Protein AF-H0HNL4-F1 (afdb_monomer)

Solvent-accessible surface area (backbone atoms only — not comparable to full-atom values): 6487 Å² total; per-residue (Å²): 135,53,72,66,58,50,54,49,40,54,55,43,58,73,68,63,52,72,65,60,35,32,75,53,60,57,38,61,88,87,48,58,67,62,49,52,48,33,75,75,38,48,66,61,41,58,73,68,49,56,71,70,37,37,50,35,49,47,50,57,34,57,75,70,49,78,79,78,67,70,60,62,65,30,52,50,39,44,52,52,44,54,52,35,43,76,74,69,49,77,51,65,67,54,50,50,57,27,50,52,41,42,51,53,45,32,51,69,63,71,42,83,132

Radius of gyration: 22.01 Å; Cα contacts (8 Å, |Δi|>4): 73; chains: 1; bounding box: 51×22×53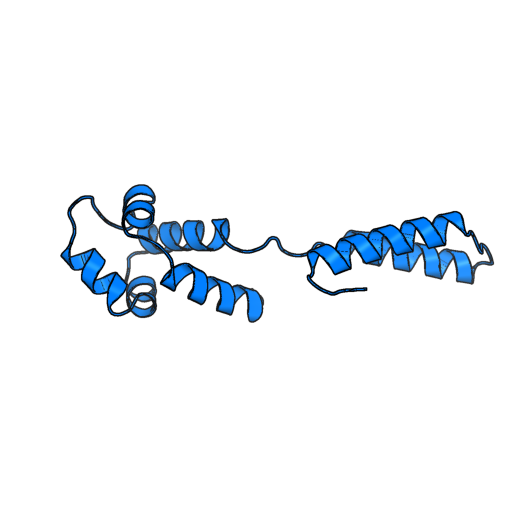 Å

Mean predicted aligned error: 7.59 Å

Organism: NCBI:txid1107882

Foldseek 3Di:
DDPVLVVLLVVLLQVDDPVLLCVLVLDPVP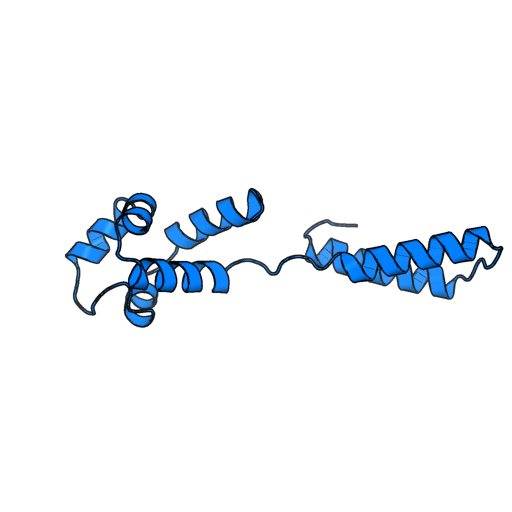CVVLVVVCNVPVPVSLVPDDPSSVVSSVVSSVVPGQDDQDCPVLVVLVVVQVVCVVVVNPDPVSVVVSVVSVCVSCVSVVHHD

Structure (mmCIF, N/CA/C/O backbone):
data_AF-H0HNL4-F1
#
_entry.id   AF-H0HNL4-F1
#
loop_
_atom_site.group_PDB
_atom_site.id
_atom_site.type_symbol
_atom_site.label_atom_id
_atom_site.label_alt_id
_atom_site.label_comp_id
_atom_site.label_asym_id
_atom_site.label_entity_id
_atom_site.label_seq_id
_atom_site.pdbx_PDB_ins_code
_atom_site.Cartn_x
_atom_site.Cartn_y
_atom_site.Cartn_z
_atom_site.occupancy
_atom_site.B_iso_or_equiv
_atom_site.auth_seq_id
_atom_site.auth_comp_id
_atom_site.auth_asym_id
_atom_site.auth_atom_id
_atom_site.pdbx_PDB_model_num
ATOM 1 N N . MET A 1 1 ? 4.367 11.657 -1.285 1.00 76.12 1 MET A N 1
ATOM 2 C CA . MET A 1 1 ? 3.585 10.440 -1.608 1.00 76.12 1 MET A CA 1
ATOM 3 C C . MET A 1 1 ? 2.947 10.620 -2.980 1.00 76.12 1 MET A C 1
ATOM 5 O O . MET A 1 1 ? 2.437 11.702 -3.234 1.00 76.12 1 MET A O 1
ATOM 9 N N . THR A 1 2 ? 3.013 9.627 -3.872 1.00 87.00 2 THR A N 1
ATOM 10 C CA . THR A 1 2 ? 2.377 9.703 -5.204 1.00 87.00 2 THR A CA 1
ATOM 11 C C . THR A 1 2 ? 0.887 9.329 -5.127 1.00 87.00 2 THR A C 1
ATOM 13 O O . THR A 1 2 ? 0.511 8.593 -4.208 1.00 87.00 2 THR A O 1
ATOM 16 N N . PRO A 1 3 ? 0.031 9.760 -6.079 1.00 89.25 3 PRO A N 1
ATOM 17 C CA . PRO A 1 3 ? -1.386 9.378 -6.104 1.00 89.25 3 PRO A CA 1
ATOM 18 C C . PRO A 1 3 ? -1.601 7.861 -6.128 1.00 89.25 3 PRO A C 1
ATOM 20 O O . PRO A 1 3 ? -2.448 7.342 -5.408 1.00 89.25 3 PRO A O 1
ATOM 23 N N . HIS A 1 4 ? -0.776 7.136 -6.889 1.00 87.06 4 HIS A N 1
ATOM 24 C CA . HIS A 1 4 ? -0.810 5.675 -6.943 1.00 87.06 4 HIS A CA 1
ATOM 25 C C . HIS A 1 4 ? -0.504 5.041 -5.580 1.00 87.06 4 HIS A C 1
ATOM 27 O O . HIS A 1 4 ? -1.216 4.146 -5.132 1.00 87.06 4 HIS A O 1
ATOM 33 N N . ARG A 1 5 ? 0.539 5.518 -4.887 1.00 89.31 5 ARG A N 1
ATOM 34 C CA . ARG A 1 5 ? 0.914 5.005 -3.560 1.00 89.31 5 ARG A CA 1
ATOM 35 C C . ARG A 1 5 ? -0.170 5.295 -2.520 1.00 89.31 5 ARG A C 1
ATOM 37 O O . ARG A 1 5 ? -0.470 4.438 -1.694 1.00 89.31 5 ARG A O 1
ATOM 44 N N . PHE A 1 6 ? -0.796 6.470 -2.599 1.00 92.19 6 PHE A N 1
ATOM 45 C CA . PHE A 1 6 ? -1.939 6.815 -1.757 1.00 92.19 6 PHE A CA 1
ATOM 46 C C . PHE A 1 6 ? -3.135 5.889 -2.012 1.00 92.19 6 PHE A C 1
ATOM 48 O O . PHE A 1 6 ? -3.647 5.283 -1.076 1.00 92.19 6 PHE A O 1
ATOM 55 N N . HIS A 1 7 ? -3.528 5.713 -3.276 1.00 93.06 7 HIS A N 1
ATOM 56 C CA . HIS A 1 7 ? -4.618 4.816 -3.660 1.00 93.06 7 HIS A CA 1
ATOM 57 C C . HIS A 1 7 ? -4.356 3.366 -3.221 1.00 93.06 7 HIS A C 1
ATOM 59 O O . HIS A 1 7 ? -5.240 2.729 -2.649 1.00 93.06 7 HIS A O 1
ATOM 65 N N . ASN A 1 8 ? -3.129 2.866 -3.393 1.00 94.44 8 ASN A N 1
ATOM 66 C CA . ASN A 1 8 ? -2.730 1.562 -2.864 1.00 94.44 8 ASN A CA 1
ATOM 67 C C . ASN A 1 8 ? -2.833 1.502 -1.341 1.00 94.44 8 ASN A C 1
ATOM 69 O O . ASN A 1 8 ? -3.297 0.499 -0.814 1.00 94.44 8 ASN A O 1
ATOM 73 N N . GLY A 1 9 ? -2.467 2.575 -0.639 1.00 95.12 9 GLY A N 1
ATOM 74 C CA . GLY A 1 9 ? -2.603 2.650 0.814 1.00 95.12 9 GLY A CA 1
ATOM 75 C C . GLY A 1 9 ? -4.049 2.487 1.274 1.00 95.12 9 GLY A C 1
ATOM 76 O O . GLY A 1 9 ? -4.316 1.710 2.186 1.00 95.12 9 GLY A O 1
ATOM 77 N N . LEU A 1 10 ? -4.992 3.138 0.585 1.00 95.00 10 LEU A N 1
ATOM 78 C CA . LEU A 1 10 ? -6.425 2.978 0.850 1.00 95.00 10 LEU A CA 1
ATOM 79 C C . LEU A 1 10 ? -6.894 1.540 0.596 1.00 95.00 10 LEU A C 1
ATOM 81 O O . LEU A 1 10 ? -7.601 0.967 1.421 1.00 95.00 10 LEU A O 1
ATOM 85 N N . ARG A 1 11 ? -6.457 0.923 -0.509 1.00 96.25 11 ARG A N 1
ATOM 86 C CA . ARG A 1 11 ? -6.779 -0.481 -0.813 1.00 96.25 11 ARG A CA 1
ATOM 87 C C . ARG A 1 11 ? -6.202 -1.444 0.219 1.00 96.25 11 ARG A C 1
ATOM 89 O O . ARG A 1 11 ? -6.869 -2.409 0.573 1.00 96.25 11 ARG A O 1
ATOM 96 N N . ILE A 1 12 ? -4.983 -1.199 0.692 1.00 96.75 12 ILE A N 1
ATOM 97 C CA . ILE A 1 12 ? -4.352 -2.003 1.740 1.00 96.75 12 ILE A CA 1
ATOM 98 C C . ILE A 1 12 ? -5.162 -1.896 3.029 1.00 96.75 12 ILE A C 1
ATOM 100 O O . ILE A 1 12 ? -5.487 -2.928 3.604 1.00 96.75 12 ILE A O 1
ATOM 104 N N . LEU A 1 13 ? -5.542 -0.679 3.432 1.00 96.19 13 LEU A N 1
ATOM 105 C CA . LEU A 1 13 ? -6.350 -0.431 4.626 1.00 96.19 13 LEU A CA 1
ATOM 106 C C . LEU A 1 13 ? -7.681 -1.200 4.596 1.00 96.19 13 LEU A C 1
ATOM 108 O O . LEU A 1 13 ? -8.054 -1.791 5.602 1.00 96.19 13 LEU A O 1
ATOM 112 N N . LEU A 1 14 ? -8.359 -1.258 3.443 1.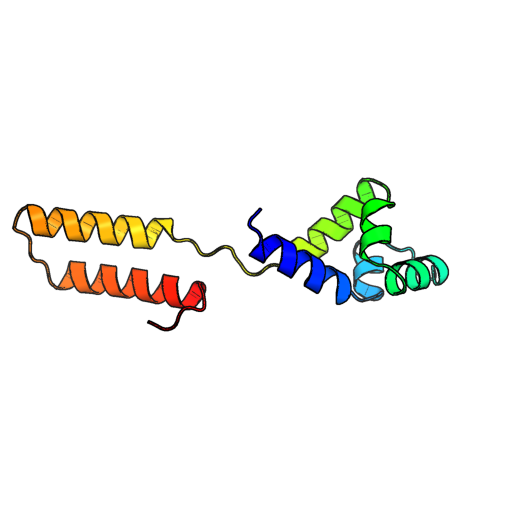00 95.94 14 LEU A N 1
ATOM 113 C CA . LEU A 1 14 ? -9.582 -2.057 3.267 1.00 95.94 14 LEU A CA 1
ATOM 114 C C . LEU A 1 14 ? -9.370 -3.575 3.429 1.00 95.94 14 LEU A C 1
ATOM 116 O O . LEU A 1 14 ? -10.333 -4.292 3.679 1.00 95.94 14 LEU A O 1
ATOM 120 N N . ASN A 1 15 ? -8.143 -4.065 3.241 1.00 96.44 15 ASN A N 1
ATOM 121 C CA . ASN A 1 15 ? -7.792 -5.488 3.268 1.00 96.44 15 ASN A CA 1
ATOM 122 C C . ASN A 1 15 ? -6.954 -5.877 4.501 1.00 96.44 15 ASN A C 1
ATOM 124 O O . ASN A 1 15 ? -6.325 -6.938 4.499 1.00 96.44 15 ASN A O 1
ATOM 128 N N . LEU A 1 16 ? -6.886 -5.023 5.527 1.00 96.62 16 LEU A N 1
ATOM 129 C CA . LEU A 1 16 ? -6.293 -5.399 6.811 1.00 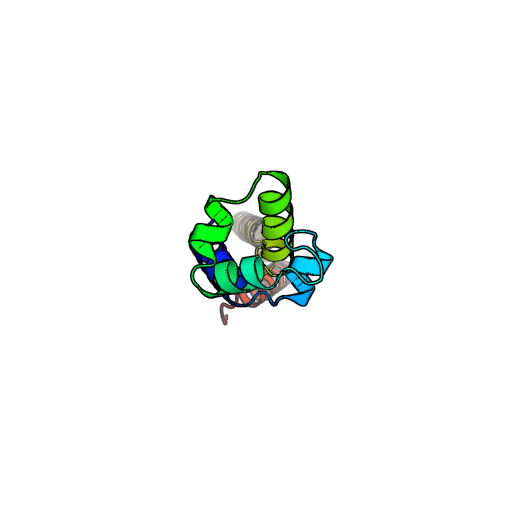96.62 16 LEU A CA 1
ATOM 130 C C . LEU A 1 16 ? -7.275 -6.268 7.592 1.00 96.62 16 LEU A C 1
ATOM 132 O O . LEU A 1 16 ? -8.462 -5.942 7.695 1.00 96.62 16 LEU A O 1
ATOM 136 N N . ASP A 1 17 ? -6.776 -7.358 8.164 1.00 95.69 17 ASP A N 1
ATOM 137 C CA . ASP A 1 17 ? -7.587 -8.230 9.004 1.00 95.69 17 ASP A CA 1
ATOM 138 C C . ASP A 1 17 ? -7.481 -7.878 10.498 1.00 95.69 17 ASP A C 1
ATOM 140 O O . ASP A 1 17 ? -6.633 -7.105 10.950 1.00 95.69 17 ASP A O 1
ATOM 144 N N . ARG A 1 18 ? -8.386 -8.448 11.298 1.00 96.12 18 ARG A N 1
ATOM 145 C CA . ARG A 1 18 ? -8.449 -8.187 12.740 1.00 96.12 18 ARG A CA 1
ATOM 146 C C . ARG A 1 18 ? -7.180 -8.616 13.477 1.00 96.12 18 ARG A C 1
ATOM 148 O O . ARG A 1 18 ? -6.823 -7.971 14.460 1.00 96.12 18 ARG A O 1
ATOM 155 N N . ILE A 1 19 ? -6.561 -9.723 13.072 1.00 96.06 19 ILE A N 1
ATOM 156 C CA . ILE A 1 19 ? -5.375 -10.268 13.739 1.00 96.06 19 ILE A CA 1
ATOM 157 C C . ILE A 1 19 ? -4.219 -9.295 13.543 1.00 96.06 19 ILE A C 1
ATOM 159 O O . ILE A 1 19 ? -3.608 -8.897 14.528 1.00 96.06 19 ILE A O 1
ATOM 163 N N . GLU A 1 20 ? -4.016 -8.799 12.323 1.00 96.38 20 GLU A N 1
ATOM 164 C CA . GLU A 1 20 ? -2.987 -7.797 12.027 1.00 96.38 20 GLU A CA 1
ATOM 165 C C . GLU A 1 20 ? -3.153 -6.521 12.850 1.00 96.38 20 GLU A C 1
ATOM 167 O O . GLU A 1 20 ? -2.187 -5.991 13.398 1.00 96.38 20 GLU A O 1
ATOM 172 N N . LEU A 1 21 ? -4.389 -6.035 12.980 1.00 96.44 21 LEU A N 1
ATOM 173 C CA . LEU A 1 21 ? -4.676 -4.851 13.785 1.00 96.44 21 LEU A CA 1
ATOM 174 C C . LEU A 1 21 ? -4.431 -5.084 15.282 1.00 96.44 21 LEU A C 1
ATOM 176 O O . LEU A 1 21 ? -4.029 -4.159 15.988 1.00 96.44 21 LEU A O 1
ATOM 180 N N . VAL A 1 22 ? -4.686 -6.294 15.782 1.00 97.19 22 VAL A N 1
ATOM 181 C CA . VAL A 1 22 ? -4.409 -6.657 17.179 1.00 97.19 22 VAL A CA 1
ATOM 182 C C . VAL A 1 22 ? -2.908 -6.801 17.415 1.00 97.19 22 VAL A C 1
ATOM 184 O O . VAL A 1 22 ? -2.398 -6.260 18.395 1.00 97.19 22 VAL A O 1
ATOM 187 N N . ASP A 1 23 ? -2.199 -7.470 16.511 1.00 96.75 23 ASP A N 1
ATOM 188 C CA . ASP A 1 23 ? -0.757 -7.703 16.614 1.00 96.75 23 ASP A CA 1
ATOM 189 C C . ASP A 1 23 ? 0.035 -6.392 16.491 1.00 96.75 23 ASP A C 1
ATOM 191 O O . ASP A 1 23 ? 1.018 -6.190 17.202 1.00 96.75 23 ASP A O 1
ATOM 195 N N . ALA A 1 24 ? -0.442 -5.446 15.676 1.00 95.75 24 ALA A N 1
ATOM 196 C CA . ALA A 1 24 ? 0.106 -4.092 15.596 1.00 95.75 24 ALA A CA 1
ATOM 197 C C . ALA A 1 24 ? -0.293 -3.185 16.779 1.00 95.75 24 ALA A C 1
ATOM 199 O O . ALA A 1 24 ? 0.140 -2.034 16.844 1.00 95.75 24 ALA A O 1
ATOM 200 N N . GLY A 1 25 ? -1.134 -3.657 17.706 1.00 95.50 25 GLY A N 1
ATOM 201 C CA . GLY A 1 25 ? -1.601 -2.882 18.860 1.00 95.50 25 GLY A CA 1
ATOM 202 C C . GLY A 1 25 ? -2.613 -1.778 18.528 1.00 95.50 25 GLY A C 1
ATOM 203 O O . GLY A 1 25 ? -2.919 -0.946 19.384 1.00 95.50 25 GLY A O 1
ATOM 204 N N . VAL A 1 26 ? -3.162 -1.764 17.309 1.00 96.12 26 VAL A N 1
ATOM 205 C CA . VAL A 1 26 ? -4.226 -0.835 16.889 1.00 96.12 26 VAL A CA 1
ATOM 206 C C . VAL A 1 26 ? -5.533 -1.176 17.609 1.00 96.12 26 VAL A C 1
ATOM 208 O O . VAL A 1 26 ? -6.242 -0.289 18.099 1.00 96.12 26 VAL A O 1
ATOM 211 N N . LEU A 1 27 ? -5.833 -2.473 17.704 1.00 96.62 27 LEU A N 1
ATOM 212 C CA . LEU A 1 27 ? -6.986 -3.023 18.409 1.00 96.62 27 LEU A CA 1
ATOM 213 C C . LEU A 1 27 ? -6.543 -3.835 19.627 1.00 96.62 27 LEU A C 1
ATOM 215 O O . LEU A 1 27 ? -5.494 -4.472 19.633 1.00 96.62 27 LEU A O 1
ATOM 219 N N . ARG A 1 28 ? -7.374 -3.860 20.672 1.00 94.94 28 ARG A N 1
ATOM 220 C CA . ARG A 1 28 ? -7.167 -4.781 21.797 1.00 94.94 28 ARG A CA 1
ATOM 221 C C . ARG A 1 28 ? -7.732 -6.155 21.450 1.00 94.94 28 ARG A C 1
ATOM 223 O O . ARG A 1 28 ? -8.767 -6.275 20.790 1.00 94.94 28 ARG A O 1
ATOM 230 N N . ARG A 1 29 ? -7.094 -7.215 21.952 1.00 94.56 29 ARG A N 1
ATOM 231 C CA . ARG A 1 29 ? -7.623 -8.578 21.823 1.00 94.56 29 ARG A CA 1
ATOM 232 C C . ARG A 1 29 ? -8.999 -8.654 22.503 1.00 94.56 29 ARG A C 1
ATOM 234 O O . ARG A 1 29 ? -9.130 -8.288 23.665 1.00 94.56 29 ARG A O 1
ATOM 241 N N . GLY A 1 30 ? -10.015 -9.108 21.768 1.00 92.00 30 GLY A N 1
ATOM 242 C CA . GLY A 1 30 ? -11.403 -9.169 22.253 1.00 92.00 30 GLY A CA 1
ATOM 243 C C . GLY A 1 30 ? -12.230 -7.891 22.055 1.00 92.00 30 GLY A C 1
ATOM 244 O O . GLY A 1 30 ? -13.415 -7.899 22.365 1.00 92.00 30 GLY A O 1
ATOM 245 N N . ASP A 1 31 ? -11.665 -6.817 21.494 1.00 93.31 31 ASP A N 1
ATOM 246 C CA . ASP 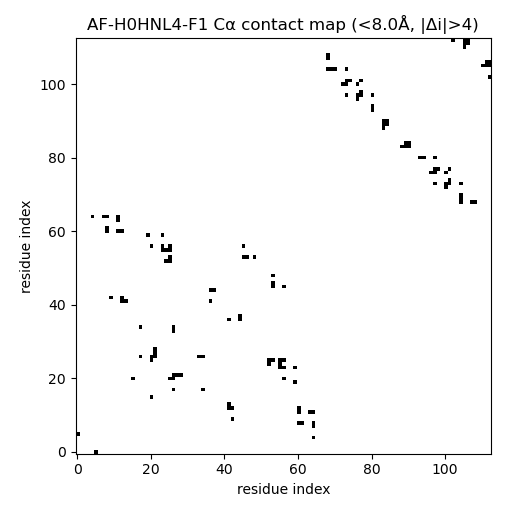A 1 31 ? -12.416 -5.585 21.214 1.00 93.31 31 ASP A CA 1
ATOM 247 C C . ASP A 1 31 ? -13.219 -5.711 19.908 1.00 93.31 31 ASP A C 1
ATOM 249 O O . ASP A 1 31 ? -12.773 -5.343 18.819 1.00 93.31 31 ASP A O 1
ATOM 253 N N . HIS A 1 32 ? -14.392 -6.335 20.012 1.00 93.62 32 HIS A N 1
ATOM 254 C CA . HIS A 1 32 ? -15.281 -6.574 18.875 1.00 93.62 32 HIS A CA 1
ATOM 255 C C . HIS A 1 32 ? -15.945 -5.288 18.367 1.00 93.62 32 HIS A C 1
ATOM 257 O O . 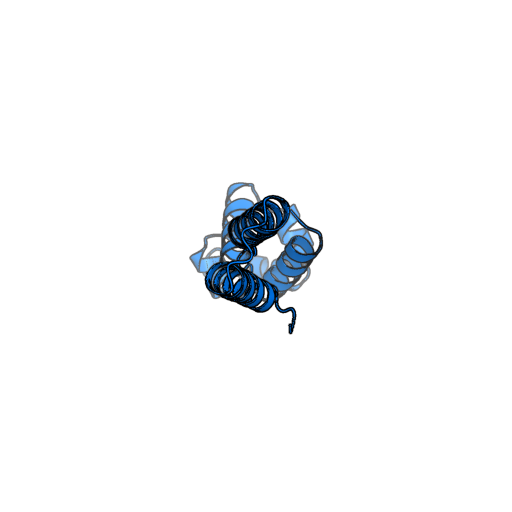HIS A 1 32 ? -16.122 -5.142 17.162 1.00 93.62 32 HIS A O 1
ATOM 263 N N . ALA A 1 33 ? -16.235 -4.329 19.252 1.00 94.44 33 ALA A N 1
ATOM 264 C CA . ALA A 1 33 ? -16.864 -3.063 18.878 1.00 94.44 33 ALA A CA 1
ATOM 265 C C . ALA A 1 33 ? -15.929 -2.188 18.028 1.00 94.44 33 ALA A C 1
ATOM 267 O O . ALA A 1 33 ? -16.346 -1.598 17.027 1.00 94.44 33 ALA A O 1
ATOM 268 N N . ALA A 1 34 ? -14.643 -2.124 18.389 1.00 93.31 34 ALA A N 1
ATOM 269 C CA . ALA A 1 34 ? -13.661 -1.412 17.581 1.00 93.31 34 ALA A CA 1
ATOM 270 C C . ALA A 1 34 ? -13.415 -2.102 16.228 1.00 93.31 34 ALA A C 1
ATOM 272 O O . ALA A 1 34 ? -13.233 -1.411 15.227 1.00 93.31 34 ALA A O 1
ATOM 273 N N . TRP A 1 35 ? -13.478 -3.439 16.177 1.00 96.19 35 TRP A N 1
ATOM 274 C CA . TRP A 1 35 ? -13.429 -4.187 14.917 1.00 96.19 35 TRP A CA 1
ATOM 275 C C . TRP A 1 35 ? -14.634 -3.888 14.014 1.00 96.19 35 TRP A C 1
ATOM 277 O O . TRP A 1 35 ? -14.444 -3.570 12.846 1.00 96.19 35 TRP A O 1
ATOM 287 N N . GLU A 1 36 ? -15.858 -3.900 14.545 1.00 96.25 36 GLU A N 1
ATOM 288 C CA . GLU A 1 36 ? -17.055 -3.530 13.774 1.00 96.25 36 GLU A CA 1
ATOM 289 C C . GLU A 1 36 ? -16.984 -2.088 13.261 1.00 96.25 36 GLU A C 1
ATOM 291 O O . GLU A 1 36 ? -17.311 -1.822 12.104 1.00 96.25 36 GLU A O 1
ATOM 296 N N . THR A 1 37 ? -16.492 -1.161 14.090 1.00 95.94 37 THR A N 1
ATOM 297 C CA . THR A 1 37 ? -16.285 0.238 13.687 1.00 95.94 37 THR A CA 1
ATOM 298 C C . THR A 1 37 ? -15.283 0.341 12.538 1.00 95.94 37 THR A C 1
ATOM 300 O O . THR A 1 37 ? -15.513 1.094 11.592 1.00 95.94 37 THR A O 1
ATOM 303 N N . PHE A 1 38 ? -14.185 -0.419 12.606 1.00 96.50 38 PHE A N 1
ATOM 304 C CA . PHE A 1 38 ? -13.204 -0.485 11.530 1.00 96.50 38 PHE A CA 1
ATOM 305 C C . PHE A 1 38 ? -13.829 -1.042 10.250 1.00 96.50 38 PHE A C 1
ATOM 307 O O . PHE A 1 38 ? -13.729 -0.395 9.219 1.00 96.50 38 PHE A O 1
ATOM 314 N N . CYS A 1 39 ? -14.529 -2.179 10.305 1.00 96.50 39 CYS A N 1
ATOM 315 C CA . CYS A 1 39 ? -15.172 -2.774 9.130 1.00 96.50 39 CYS A CA 1
ATOM 316 C C . CYS A 1 39 ? -16.229 -1.869 8.486 1.00 96.50 39 CYS A C 1
ATOM 318 O O . CYS A 1 39 ? -16.395 -1.909 7.269 1.00 96.50 39 CYS A O 1
ATOM 320 N N . GLY A 1 40 ? -16.949 -1.077 9.286 1.00 96.31 40 GLY A N 1
ATOM 321 C CA . GLY A 1 40 ? -17.976 -0.166 8.787 1.00 96.31 40 GLY A CA 1
ATOM 322 C C . GLY A 1 40 ? -17.406 1.015 7.999 1.00 96.31 40 GLY A C 1
ATOM 323 O O . GLY A 1 40 ? -17.953 1.376 6.960 1.00 96.31 40 GLY A O 1
ATOM 324 N N . ASP A 1 41 ? -16.314 1.614 8.482 1.00 96.38 41 ASP A N 1
ATOM 325 C CA . ASP A 1 41 ? -15.638 2.727 7.804 1.00 96.38 41 ASP A CA 1
ATOM 326 C C . ASP A 1 41 ? -14.143 2.793 8.191 1.00 96.38 41 ASP A C 1
ATOM 328 O O . ASP A 1 41 ? -13.756 3.534 9.108 1.00 96.38 41 ASP A O 1
ATOM 332 N N . PRO A 1 42 ? -13.272 2.042 7.484 1.00 95.94 42 PRO A N 1
ATOM 333 C CA . PRO A 1 42 ? -11.841 1.982 7.789 1.00 95.94 42 PRO A CA 1
ATOM 334 C C . PRO A 1 42 ? -11.143 3.342 7.670 1.00 95.94 42 PRO A C 1
ATOM 336 O O . PRO A 1 42 ? -10.208 3.645 8.415 1.00 95.94 42 PRO A O 1
ATOM 339 N N . TYR A 1 43 ? -11.606 4.195 6.751 1.00 95.31 43 TYR A N 1
ATOM 340 C CA . TYR A 1 43 ? -11.012 5.507 6.502 1.00 95.31 43 TYR A CA 1
ATOM 341 C C . TYR A 1 43 ? -11.305 6.467 7.645 1.00 95.31 43 TYR A C 1
ATOM 343 O O . TYR A 1 43 ? -10.402 7.124 8.170 1.00 95.31 43 TYR A O 1
ATOM 351 N N . ARG A 1 44 ? -12.568 6.525 8.075 1.00 96.00 44 ARG A N 1
ATOM 352 C CA . ARG A 1 44 ? -12.954 7.339 9.224 1.00 96.00 44 ARG A CA 1
ATOM 353 C C . ARG A 1 44 ? -12.341 6.809 10.510 1.00 96.00 44 ARG A C 1
ATOM 355 O O . ARG A 1 44 ? -11.982 7.619 11.363 1.00 96.00 44 ARG A O 1
ATOM 362 N N . PHE A 1 45 ? -12.183 5.492 10.646 1.00 96.50 45 PHE A N 1
ATOM 363 C CA . PHE A 1 45 ? -11.432 4.905 11.751 1.00 96.50 45 PHE A CA 1
ATOM 364 C C . PHE A 1 45 ? -9.998 5.450 11.783 1.00 96.50 45 PHE A C 1
ATOM 366 O O . PHE A 1 45 ? -9.601 6.033 12.789 1.00 96.50 45 PHE A O 1
ATOM 373 N N . PHE A 1 46 ? -9.263 5.369 10.668 1.00 95.69 46 PHE A N 1
ATOM 374 C CA . PHE A 1 46 ? -7.888 5.873 10.563 1.00 95.69 46 PHE A CA 1
ATOM 375 C C . PHE A 1 46 ? -7.758 7.366 10.916 1.00 95.69 46 PHE A C 1
ATOM 377 O O . PHE A 1 46 ? -6.800 7.764 11.572 1.00 95.69 46 PHE A O 1
ATOM 384 N N . ILE A 1 47 ? -8.732 8.195 10.528 1.00 95.56 47 ILE A N 1
ATOM 385 C CA . ILE A 1 47 ? -8.730 9.639 10.828 1.00 95.56 47 ILE A CA 1
ATOM 386 C C . ILE A 1 47 ? -8.991 9.924 12.318 1.00 95.56 47 ILE A C 1
ATOM 388 O O . ILE A 1 47 ? -8.517 10.932 12.839 1.00 95.56 47 ILE A O 1
ATOM 392 N N . ARG A 1 48 ? -9.774 9.079 13.002 1.00 96.12 48 ARG A N 1
ATOM 393 C CA . ARG A 1 48 ? -10.254 9.336 14.373 1.00 96.12 48 ARG A CA 1
ATOM 394 C C . ARG A 1 48 ? -9.406 8.720 15.478 1.00 96.12 48 ARG A C 1
ATOM 396 O O . ARG A 1 48 ? -9.579 9.117 16.630 1.00 96.12 48 ARG A O 1
ATOM 403 N N . VAL A 1 49 ? -8.588 7.719 15.172 1.00 95.38 49 VAL A N 1
ATOM 404 C CA . VAL A 1 49 ? -7.724 7.090 16.176 1.00 95.38 49 VAL A CA 1
ATOM 405 C C . VAL A 1 49 ? -6.658 8.059 16.688 1.00 95.38 49 VAL A C 1
ATOM 407 O O . VAL A 1 49 ? -6.312 9.038 16.029 1.00 95.38 49 VAL A O 1
ATOM 410 N N . ASP A 1 50 ? -6.136 7.774 17.879 1.00 96.62 50 ASP A N 1
ATOM 411 C CA . ASP A 1 50 ? -4.999 8.499 18.434 1.00 96.62 50 ASP A CA 1
ATOM 412 C C . ASP A 1 50 ? -3.719 8.299 17.602 1.00 96.62 50 ASP A C 1
ATOM 414 O O . ASP A 1 50 ? -3.601 7.373 16.794 1.00 96.62 50 ASP A O 1
ATOM 418 N N . ASP A 1 51 ? -2.741 9.173 17.830 1.00 95.94 51 ASP A N 1
ATOM 419 C CA . ASP A 1 51 ? -1.488 9.216 17.079 1.00 95.94 51 ASP A CA 1
ATOM 420 C C . ASP A 1 51 ? -0.704 7.898 17.114 1.00 95.94 51 ASP A C 1
ATOM 422 O O . ASP A 1 51 ? -0.132 7.507 16.096 1.00 95.94 51 ASP A O 1
ATOM 426 N N . ALA A 1 52 ? -0.704 7.185 18.247 1.00 95.94 52 ALA A N 1
ATOM 427 C CA . ALA A 1 52 ? 0.031 5.930 18.380 1.00 95.94 52 ALA A CA 1
ATOM 428 C C . ALA A 1 52 ? -0.599 4.827 17.519 1.00 95.94 52 ALA A C 1
ATOM 430 O O . ALA A 1 52 ? 0.102 4.116 16.795 1.00 95.94 52 ALA A O 1
ATOM 431 N N . LYS A 1 53 ? -1.932 4.719 17.536 1.00 96.19 53 LYS A N 1
ATOM 432 C CA . LYS A 1 53 ? -2.665 3.781 16.675 1.00 96.19 53 LYS A CA 1
ATOM 433 C C . LYS A 1 53 ? -2.585 4.150 15.201 1.00 96.19 53 LYS A C 1
ATOM 435 O O . LYS A 1 53 ? -2.468 3.258 14.364 1.00 96.19 53 LYS A O 1
ATOM 440 N N . ARG A 1 54 ? -2.636 5.445 14.875 1.00 96.94 54 ARG A N 1
ATOM 441 C CA . ARG A 1 54 ? -2.461 5.934 13.502 1.00 96.94 54 ARG A CA 1
ATOM 442 C C . ARG A 1 54 ? -1.100 5.522 12.950 1.00 96.94 54 ARG A C 1
ATOM 444 O O . ARG A 1 54 ? -1.033 5.015 11.837 1.00 96.94 54 ARG A O 1
ATOM 451 N N . GLU A 1 55 ? -0.041 5.702 13.733 1.00 97.06 55 GLU A N 1
ATOM 452 C CA . GLU A 1 55 ? 1.318 5.308 13.355 1.00 97.06 55 GLU A CA 1
ATOM 453 C C . GLU A 1 55 ? 1.440 3.788 13.170 1.00 97.06 55 GLU A C 1
ATOM 455 O O . GLU A 1 55 ? 2.020 3.322 12.192 1.00 97.06 55 GLU A O 1
ATOM 460 N N . ALA A 1 56 ? 0.839 2.995 14.062 1.00 96.94 56 ALA A N 1
ATOM 461 C CA . ALA A 1 56 ? 0.808 1.539 13.927 1.00 96.94 56 ALA A CA 1
ATOM 462 C C . ALA A 1 56 ? 0.061 1.077 12.659 1.00 96.94 56 ALA A C 1
ATOM 464 O O . ALA A 1 56 ? 0.565 0.231 11.920 1.00 96.94 56 ALA A O 1
ATOM 465 N N . LEU A 1 57 ? -1.097 1.678 12.355 1.00 96.25 57 LEU A N 1
ATOM 466 C CA . LEU A 1 57 ? -1.817 1.454 11.096 1.00 96.25 57 LEU A CA 1
ATOM 467 C C . LEU A 1 57 ? -0.979 1.852 9.883 1.00 96.25 57 LEU A C 1
ATOM 469 O O . LEU A 1 57 ? -0.942 1.126 8.891 1.00 96.25 57 LEU A O 1
ATOM 473 N N . TRP A 1 58 ? -0.303 2.998 9.957 1.00 95.56 58 TRP A N 1
ATOM 474 C CA . TRP A 1 58 ? 0.536 3.478 8.868 1.00 95.56 58 TRP A CA 1
ATOM 475 C C . TRP A 1 58 ? 1.682 2.510 8.569 1.00 95.56 58 TRP A C 1
ATOM 477 O O . TRP A 1 58 ? 1.926 2.205 7.405 1.00 95.56 58 TRP A O 1
ATOM 487 N N . LYS A 1 59 ? 2.314 1.938 9.599 1.00 96.31 59 LYS A N 1
ATOM 488 C CA . LYS A 1 59 ? 3.358 0.914 9.436 1.00 96.31 59 LYS A CA 1
ATOM 489 C C . LYS A 1 59 ? 2.850 -0.351 8.751 1.00 96.31 59 LYS A C 1
ATOM 491 O O . LYS A 1 59 ? 3.545 -0.879 7.887 1.00 96.31 59 LYS A O 1
ATOM 496 N N . LEU A 1 60 ? 1.642 -0.815 9.082 1.00 96.56 60 LEU A 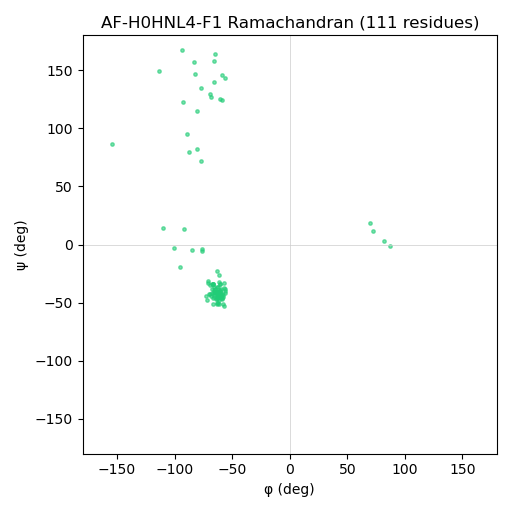N 1
ATOM 497 C CA . LEU A 1 60 ? 1.012 -1.941 8.377 1.00 96.56 60 LEU A CA 1
ATOM 498 C C . LEU A 1 60 ? 0.770 -1.613 6.901 1.00 96.56 60 LEU A C 1
ATOM 500 O O . LEU A 1 60 ? 1.040 -2.437 6.025 1.00 96.56 60 LEU A O 1
ATOM 504 N N . ILE A 1 61 ? 0.289 -0.397 6.626 1.00 95.62 61 ILE A N 1
ATOM 505 C CA . ILE A 1 61 ? 0.086 0.071 5.257 1.00 95.62 61 ILE A CA 1
ATOM 506 C C . ILE A 1 61 ? 1.422 0.094 4.511 1.00 95.62 61 ILE A C 1
ATOM 508 O O . ILE A 1 61 ? 1.511 -0.481 3.430 1.00 95.62 61 ILE A O 1
ATOM 512 N N . GLU A 1 62 ? 2.460 0.716 5.073 1.00 93.88 62 GLU A N 1
ATOM 513 C CA . GLU A 1 62 ? 3.784 0.808 4.449 1.00 93.88 62 GLU A CA 1
ATOM 514 C C . GLU A 1 62 ? 4.428 -0.552 4.201 1.00 93.88 62 GLU A C 1
ATOM 516 O O . GLU A 1 62 ? 4.992 -0.747 3.126 1.00 93.88 62 GLU A O 1
ATOM 521 N N . ALA A 1 63 ? 4.297 -1.501 5.130 1.00 93.62 63 ALA A N 1
ATOM 522 C CA . ALA A 1 63 ? 4.853 -2.844 4.982 1.00 93.62 63 ALA A CA 1
ATOM 523 C C . ALA A 1 63 ? 4.279 -3.608 3.774 1.00 93.62 63 ALA A C 1
ATOM 525 O O . ALA A 1 63 ? 4.942 -4.487 3.229 1.00 93.62 63 ALA A O 1
ATOM 526 N N . ARG A 1 64 ? 3.058 -3.268 3.343 1.00 94.38 64 ARG A N 1
ATOM 527 C CA . ARG A 1 64 ? 2.381 -3.864 2.181 1.00 94.38 64 ARG A CA 1
ATOM 528 C C . ARG A 1 64 ? 2.445 -2.993 0.924 1.00 94.38 64 ARG A C 1
ATOM 530 O O . ARG A 1 64 ? 1.928 -3.396 -0.119 1.00 94.38 64 ARG A O 1
ATOM 537 N N . GLN A 1 65 ? 3.024 -1.793 0.996 1.00 91.94 65 GLN A N 1
ATOM 538 C CA . GLN A 1 65 ? 3.210 -0.975 -0.201 1.00 91.94 65 GLN A CA 1
ATOM 539 C C . GLN A 1 65 ? 4.192 -1.676 -1.144 1.00 91.94 65 GLN A C 1
ATOM 541 O O . GLN A 1 65 ? 5.211 -2.196 -0.686 1.00 91.94 65 GLN A O 1
ATOM 546 N N . PRO A 1 66 ? 3.946 -1.654 -2.465 1.00 86.00 66 PRO A N 1
ATOM 547 C CA . PRO A 1 66 ? 4.963 -2.080 -3.406 1.00 86.00 66 PRO A CA 1
ATOM 548 C C . PRO A 1 66 ? 6.218 -1.208 -3.236 1.00 86.00 66 PRO A C 1
ATOM 550 O O . PRO A 1 66 ? 6.102 -0.009 -2.926 1.00 86.00 66 PRO A O 1
ATOM 553 N N . PRO A 1 67 ? 7.414 -1.786 -3.435 1.00 81.06 67 PRO A N 1
ATOM 554 C CA . PRO A 1 67 ? 8.648 -1.024 -3.385 1.00 81.06 67 PRO A CA 1
ATOM 555 C C . PRO A 1 67 ? 8.578 0.133 -4.383 1.00 81.06 67 PRO A C 1
ATOM 557 O O . PRO A 1 67 ? 7.998 0.027 -5.465 1.00 81.06 67 PRO A O 1
ATOM 560 N N . ALA A 1 68 ? 9.144 1.275 -4.000 1.00 79.25 68 ALA A N 1
ATOM 561 C CA . ALA A 1 68 ? 9.299 2.365 -4.946 1.00 79.25 68 ALA A CA 1
ATOM 562 C C . ALA A 1 68 ? 10.333 1.942 -5.992 1.00 79.25 68 ALA A C 1
ATOM 564 O O . ALA A 1 68 ? 11.444 1.564 -5.627 1.00 79.25 68 ALA A O 1
ATOM 565 N N . VAL A 1 69 ? 9.970 2.030 -7.270 1.00 80.81 69 VAL A N 1
ATOM 566 C CA . VAL A 1 69 ? 10.892 1.764 -8.378 1.00 80.81 69 VAL A CA 1
ATOM 567 C C . VAL A 1 69 ? 12.079 2.716 -8.269 1.00 80.81 69 VAL A C 1
ATOM 569 O O . VAL A 1 69 ? 11.899 3.940 -8.238 1.00 80.81 69 VAL A O 1
ATOM 572 N N . ASN A 1 70 ? 13.295 2.174 -8.219 1.00 80.56 70 ASN A N 1
ATOM 573 C CA . ASN A 1 70 ? 14.499 2.992 -8.199 1.00 80.56 70 ASN A CA 1
ATOM 574 C C . ASN A 1 70 ? 14.970 3.283 -9.628 1.00 80.56 70 ASN A C 1
ATOM 576 O O . ASN A 1 70 ? 15.715 2.520 -10.233 1.00 80.56 70 ASN A O 1
ATOM 580 N N . LEU A 1 71 ? 14.559 4.437 -10.153 1.00 83.56 71 LEU A N 1
ATOM 581 C CA . LEU A 1 71 ? 14.931 4.878 -11.498 1.00 83.56 71 LEU A CA 1
ATOM 582 C C . LEU A 1 71 ? 16.285 5.603 -11.559 1.00 83.56 71 LEU A C 1
ATOM 584 O O . LEU A 1 71 ? 16.738 5.946 -12.646 1.00 83.56 71 LEU A O 1
ATOM 588 N N . ILE A 1 72 ? 16.957 5.857 -10.433 1.00 84.12 72 ILE A N 1
ATOM 589 C CA . ILE A 1 72 ? 18.181 6.675 -10.429 1.00 84.12 72 ILE A CA 1
ATOM 590 C C . ILE A 1 72 ? 19.308 5.959 -11.175 1.00 84.12 72 ILE A C 1
ATOM 592 O O . ILE A 1 72 ? 19.894 6.527 -12.094 1.00 84.12 72 ILE A O 1
ATOM 596 N N . THR A 1 73 ? 19.575 4.703 -10.820 1.00 84.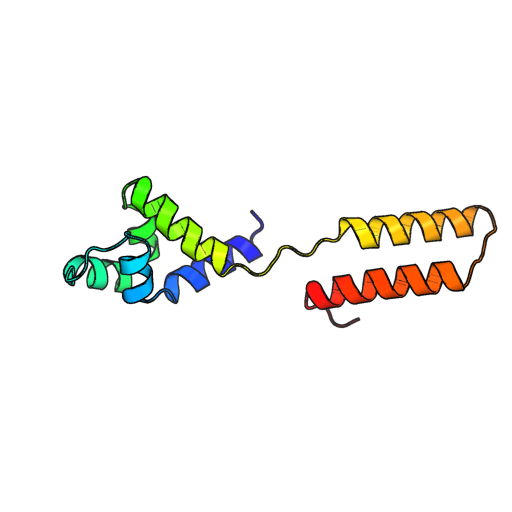69 73 THR A N 1
ATOM 597 C CA . THR A 1 73 ? 20.621 3.883 -11.444 1.00 84.69 73 THR A CA 1
ATOM 598 C C . THR A 1 73 ? 20.444 3.724 -12.961 1.00 84.69 73 THR A C 1
ATOM 600 O O . THR A 1 73 ? 21.391 4.033 -13.689 1.00 84.69 73 THR A O 1
ATOM 603 N N . PRO A 1 74 ? 19.272 3.316 -13.489 1.00 87.31 74 PRO A N 1
ATOM 604 C CA . PRO A 1 74 ? 19.086 3.186 -14.936 1.00 87.31 74 PRO A CA 1
ATOM 605 C C . PRO A 1 74 ? 19.157 4.535 -15.662 1.00 87.31 74 PRO A C 1
ATOM 607 O O . PRO A 1 74 ? 19.738 4.612 -16.742 1.00 87.31 74 PRO A O 1
ATOM 610 N N . LEU A 1 75 ? 18.644 5.623 -15.073 1.00 86.44 75 LEU A N 1
ATOM 611 C CA . LEU A 1 75 ? 18.750 6.956 -15.677 1.00 86.44 75 LEU A CA 1
ATOM 612 C C . LEU A 1 75 ? 20.202 7.446 -15.736 1.00 86.44 75 LEU A C 1
ATOM 614 O O . LEU A 1 75 ? 20.611 8.030 -16.739 1.00 86.44 75 LEU A O 1
ATOM 618 N N . GLN A 1 76 ? 20.997 7.186 -14.696 1.00 85.12 76 GLN A N 1
ATOM 619 C CA . GLN A 1 76 ? 22.431 7.483 -14.695 1.00 85.12 76 GLN A CA 1
ATOM 620 C C . GLN A 1 76 ? 23.170 6.666 -15.760 1.00 85.12 76 GLN A C 1
ATOM 622 O O . GLN A 1 76 ? 23.955 7.232 -16.521 1.00 85.12 76 GLN A O 1
ATOM 627 N N . ALA A 1 77 ? 22.884 5.364 -15.871 1.00 84.00 77 ALA A N 1
ATOM 628 C CA . ALA A 1 77 ? 23.459 4.508 -16.908 1.00 84.00 77 ALA A CA 1
ATOM 629 C C . ALA A 1 77 ? 23.106 5.009 -18.319 1.00 84.00 77 ALA A C 1
ATOM 631 O O . ALA A 1 77 ? 23.987 5.110 -19.175 1.00 84.00 77 ALA A O 1
ATOM 632 N N . ALA A 1 78 ? 21.847 5.390 -18.551 1.00 87.50 78 ALA A N 1
ATOM 633 C CA . ALA A 1 78 ? 21.398 5.962 -19.819 1.00 87.50 78 ALA A CA 1
ATOM 634 C C . ALA A 1 78 ? 22.093 7.292 -20.136 1.00 87.50 78 ALA A C 1
ATOM 636 O O . ALA A 1 78 ? 22.566 7.497 -21.254 1.00 87.50 78 ALA A O 1
ATOM 637 N N . TYR A 1 79 ? 22.228 8.175 -19.144 1.00 86.06 79 TYR A N 1
ATOM 638 C CA . TYR A 1 79 ? 22.948 9.437 -19.297 1.00 86.06 79 TYR A CA 1
ATOM 639 C C . TYR A 1 79 ? 24.417 9.223 -19.696 1.00 86.06 79 TYR A C 1
ATOM 641 O O . TYR A 1 79 ? 24.904 9.868 -20.629 1.00 86.06 79 TYR A O 1
ATOM 649 N N . HIS A 1 80 ? 25.121 8.304 -19.028 1.00 84.19 80 HIS A N 1
ATOM 650 C CA . HIS A 1 80 ? 26.518 7.996 -19.339 1.00 84.19 80 HIS A CA 1
ATOM 651 C C . HIS A 1 80 ? 26.687 7.374 -20.728 1.00 84.19 80 HIS A C 1
ATOM 653 O O . HIS A 1 80 ? 27.600 7.772 -21.453 1.00 84.19 80 HIS A O 1
ATOM 659 N N . ALA A 1 81 ? 25.791 6.472 -21.136 1.00 85.75 81 ALA A N 1
ATOM 660 C CA . ALA A 1 81 ? 25.802 5.901 -22.480 1.00 85.75 81 ALA A CA 1
ATOM 661 C C . ALA A 1 81 ? 25.606 6.972 -23.562 1.00 85.75 81 ALA A C 1
ATOM 663 O O . ALA A 1 81 ? 26.407 7.060 -24.494 1.00 85.75 81 ALA A O 1
ATOM 664 N N . LEU A 1 82 ? 24.607 7.850 -23.406 1.00 84.75 82 LEU A N 1
ATOM 665 C CA . LEU A 1 82 ? 24.359 8.954 -24.342 1.00 84.75 82 LEU A CA 1
ATOM 666 C C . LEU A 1 82 ? 25.556 9.912 -24.432 1.00 84.75 82 LEU A C 1
ATOM 668 O O . LEU A 1 82 ? 25.941 10.329 -25.526 1.00 84.75 82 LEU A O 1
ATOM 672 N N . ARG A 1 83 ? 26.190 10.232 -23.296 1.00 82.12 83 ARG A N 1
ATOM 673 C CA . ARG A 1 83 ? 27.412 11.050 -23.272 1.00 82.12 83 ARG A CA 1
ATOM 674 C C . ARG A 1 83 ? 28.591 10.355 -23.948 1.00 82.12 83 ARG A C 1
ATOM 676 O O . ARG A 1 83 ? 29.304 11.014 -24.695 1.00 82.12 83 ARG A O 1
ATOM 683 N N . SER A 1 84 ? 28.781 9.053 -23.744 1.00 82.75 84 SER A N 1
ATOM 684 C CA . SER A 1 84 ? 29.829 8.281 -24.427 1.00 82.75 84 SER A CA 1
ATOM 685 C C . SER A 1 84 ? 29.674 8.352 -25.949 1.00 82.75 84 SER A C 1
ATOM 687 O O . SER A 1 84 ? 30.638 8.649 -26.656 1.00 82.75 84 SER A O 1
ATOM 689 N N . TYR A 1 85 ? 28.445 8.182 -26.446 1.00 82.00 85 TYR A N 1
ATOM 690 C CA . TYR A 1 85 ? 28.133 8.317 -27.870 1.00 82.00 85 TYR A CA 1
ATOM 691 C C . TYR A 1 85 ? 28.423 9.717 -28.415 1.00 82.00 85 TYR A C 1
ATOM 693 O O . TYR A 1 85 ? 28.994 9.840 -29.497 1.00 82.00 85 TYR A O 1
ATOM 701 N N . GLN A 1 86 ? 28.090 10.774 -27.666 1.00 79.31 86 GLN A N 1
ATOM 702 C CA . GLN A 1 86 ? 28.378 12.156 -28.070 1.00 79.31 86 GLN A CA 1
ATOM 703 C C . GLN A 1 86 ? 29.873 12.397 -28.336 1.00 79.31 86 GLN A C 1
ATOM 705 O O . GLN A 1 86 ? 30.220 13.185 -29.214 1.00 79.31 86 GLN A O 1
ATOM 710 N N . TYR A 1 87 ? 30.755 11.721 -27.598 1.00 84.19 87 TYR A N 1
ATOM 711 C CA . TYR A 1 87 ? 32.207 11.833 -27.759 1.00 84.19 87 TYR A CA 1
ATOM 712 C C . TYR A 1 87 ? 32.799 10.794 -28.726 1.00 84.19 87 TYR A C 1
ATOM 714 O O . TYR A 1 87 ? 34.014 10.624 -28.769 1.00 84.19 87 TYR A O 1
ATOM 722 N N . GLY A 1 88 ? 31.963 10.106 -29.513 1.00 80.94 88 GLY A N 1
ATOM 723 C CA . GLY A 1 88 ? 32.396 9.142 -30.529 1.00 80.94 88 GLY A CA 1
ATOM 724 C C . GLY A 1 88 ? 32.718 7.744 -29.993 1.00 80.94 88 GLY A C 1
ATOM 725 O O . GLY A 1 88 ? 33.099 6.871 -30.768 1.00 80.94 88 GLY A O 1
ATOM 726 N N . ASN A 1 89 ? 32.521 7.494 -28.696 1.00 72.62 89 ASN A N 1
ATOM 727 C CA . ASN A 1 89 ? 32.698 6.174 -28.095 1.00 72.62 89 ASN A CA 1
ATOM 728 C C . ASN A 1 89 ? 31.394 5.374 -28.203 1.00 72.62 89 ASN A C 1
ATOM 730 O O . ASN A 1 89 ? 30.621 5.272 -27.245 1.00 72.62 89 ASN A O 1
ATOM 734 N N . GLY A 1 90 ? 31.156 4.806 -29.386 1.00 72.62 90 GLY A N 1
ATOM 735 C CA . GLY A 1 90 ? 30.085 3.840 -29.632 1.00 72.62 90 GLY A CA 1
ATOM 736 C C . GLY A 1 90 ? 30.444 2.456 -29.094 1.00 72.62 90 GLY A C 1
ATOM 737 O O . GLY A 1 90 ? 30.750 1.567 -29.879 1.00 72.62 90 GLY A O 1
ATOM 738 N N . SER A 1 91 ? 30.455 2.284 -27.767 1.00 79.81 91 SER A N 1
ATOM 739 C CA . SER A 1 91 ? 30.684 0.982 -27.125 1.00 79.81 91 SER A CA 1
ATOM 740 C C . SER A 1 91 ? 29.387 0.156 -27.119 1.00 79.81 91 SER A C 1
ATOM 742 O O . SER A 1 91 ? 28.425 0.555 -26.452 1.00 79.81 91 SER A O 1
ATOM 744 N N . PRO A 1 92 ? 29.335 -0.989 -27.829 1.00 79.56 92 PRO A N 1
ATOM 745 C CA . PRO A 1 92 ? 28.177 -1.882 -27.799 1.00 79.56 92 PRO A CA 1
ATOM 746 C C . PRO A 1 92 ? 27.936 -2.464 -26.403 1.00 79.56 92 PRO A C 1
ATOM 748 O O . PRO A 1 92 ? 26.790 -2.554 -25.974 1.00 79.56 92 PRO A O 1
ATOM 751 N N . ASP A 1 93 ? 29.006 -2.772 -25.665 1.00 82.81 93 ASP A N 1
ATOM 752 C CA . ASP A 1 93 ? 28.924 -3.320 -24.305 1.00 82.81 93 ASP A CA 1
ATOM 753 C C . ASP A 1 93 ? 28.254 -2.336 -23.338 1.00 82.81 93 ASP A C 1
ATOM 755 O O . ASP A 1 93 ? 27.408 -2.722 -22.531 1.00 82.81 93 ASP A O 1
ATOM 759 N N . LEU A 1 94 ? 28.576 -1.041 -23.456 1.00 81.06 94 LEU A N 1
ATOM 760 C CA . LEU A 1 94 ? 27.930 0.005 -22.664 1.00 81.06 94 LEU A CA 1
ATOM 761 C C . LEU A 1 94 ? 26.441 0.129 -23.008 1.00 81.06 94 LEU A C 1
ATOM 763 O O . LEU A 1 94 ? 25.617 0.281 -22.111 1.00 81.06 94 LEU A O 1
ATOM 767 N N . ALA A 1 95 ? 26.088 0.042 -24.292 1.00 80.25 95 ALA A N 1
ATOM 768 C CA . ALA A 1 95 ? 24.696 0.099 -24.728 1.00 80.25 95 ALA A CA 1
ATOM 769 C C . ALA A 1 95 ? 23.875 -1.087 -24.195 1.00 80.25 95 ALA A C 1
ATOM 771 O O . ALA A 1 95 ? 22.752 -0.881 -23.737 1.00 80.25 95 ALA A O 1
ATOM 772 N N . ILE A 1 96 ? 24.447 -2.297 -24.204 1.00 84.19 96 ILE A N 1
ATOM 773 C CA . ILE A 1 96 ? 23.821 -3.503 -23.643 1.00 84.19 96 ILE A CA 1
ATOM 774 C C . ILE A 1 96 ? 23.616 -3.339 -22.134 1.00 84.19 96 ILE A C 1
ATOM 776 O O . ILE A 1 96 ? 22.492 -3.463 -21.660 1.00 84.19 96 ILE A O 1
ATOM 780 N N . ALA A 1 97 ? 24.657 -2.954 -21.390 1.00 85.12 97 ALA A N 1
ATOM 781 C CA . ALA A 1 97 ? 24.561 -2.781 -19.939 1.00 85.12 97 ALA A CA 1
ATOM 782 C C . ALA A 1 97 ? 23.518 -1.720 -19.533 1.00 85.12 97 ALA A C 1
ATOM 784 O O . ALA A 1 97 ? 22.790 -1.885 -18.552 1.00 85.12 97 ALA A O 1
ATOM 785 N N . THR A 1 98 ? 23.414 -0.631 -20.297 1.00 86.56 98 THR A N 1
ATOM 786 C CA . THR A 1 98 ? 22.367 0.378 -20.110 1.00 86.56 98 THR A CA 1
ATOM 787 C C . THR A 1 98 ? 20.978 -0.176 -20.418 1.00 86.56 98 THR A C 1
ATOM 789 O O . THR A 1 98 ? 20.053 0.069 -19.644 1.00 86.56 98 THR A O 1
ATOM 792 N N . ALA A 1 99 ? 20.817 -0.910 -21.522 1.00 83.00 99 ALA A N 1
ATOM 793 C CA . ALA A 1 99 ? 19.543 -1.522 -21.889 1.00 83.00 99 ALA A CA 1
ATOM 794 C C . ALA A 1 99 ? 19.069 -2.518 -20.820 1.00 83.00 99 ALA A C 1
ATOM 796 O O . ALA A 1 99 ? 17.908 -2.454 -20.423 1.00 83.00 99 ALA A O 1
ATOM 797 N N . ASP A 1 100 ? 19.970 -3.346 -20.287 1.00 86.00 100 ASP A N 1
ATOM 798 C CA . ASP A 1 100 ? 19.674 -4.294 -19.208 1.00 86.00 100 ASP A CA 1
ATOM 799 C C . ASP A 1 100 ? 19.226 -3.572 -17.929 1.00 86.00 100 ASP A C 1
ATOM 801 O O . ASP A 1 100 ? 18.213 -3.933 -17.325 1.00 86.00 100 ASP A O 1
ATOM 805 N N . ALA A 1 101 ? 19.925 -2.497 -17.543 1.00 83.94 101 ALA A N 1
ATOM 806 C CA . ALA A 1 101 ? 19.547 -1.685 -16.387 1.00 83.94 101 ALA A CA 1
ATOM 807 C C . ALA A 1 101 ? 18.165 -1.029 -16.570 1.00 83.94 101 ALA A C 1
ATOM 809 O O . ALA A 1 101 ? 17.351 -1.012 -15.643 1.00 83.94 101 ALA A O 1
ATOM 810 N N . CYS A 1 102 ? 17.875 -0.505 -17.764 1.00 82.25 102 CYS A N 1
ATOM 811 C CA . CYS A 1 102 ? 16.569 0.062 -18.093 1.00 82.25 102 CYS A CA 1
ATOM 812 C C . CYS A 1 102 ? 15.461 -1.003 -18.109 1.00 82.25 102 CYS A C 1
ATOM 814 O O . CYS A 1 102 ? 14.389 -0.758 -17.558 1.00 82.25 102 CYS A O 1
ATOM 816 N N . ALA A 1 103 ? 15.709 -2.180 -18.688 1.00 82.81 103 ALA A N 1
ATOM 817 C CA . ALA A 1 103 ? 14.745 -3.277 -18.756 1.00 82.81 103 ALA A CA 1
ATOM 818 C C . ALA A 1 103 ? 14.394 -3.824 -17.363 1.00 82.81 103 ALA A C 1
ATOM 820 O O . ALA A 1 103 ? 13.217 -4.055 -17.069 1.00 82.81 103 ALA A O 1
ATOM 821 N N . ALA A 1 104 ? 15.389 -3.962 -16.479 1.00 83.69 104 ALA A N 1
ATOM 822 C CA . ALA A 1 104 ? 15.170 -4.338 -15.085 1.00 83.69 104 ALA A CA 1
ATOM 823 C C . ALA A 1 104 ? 14.255 -3.328 -14.371 1.00 83.69 104 ALA A C 1
ATOM 825 O O . ALA A 1 104 ? 13.261 -3.712 -13.757 1.00 83.69 104 ALA A O 1
ATOM 826 N N . ALA A 1 105 ? 14.523 -2.030 -14.532 1.00 83.12 105 ALA A N 1
ATOM 827 C CA . ALA A 1 105 ? 13.728 -0.980 -13.902 1.00 83.12 105 ALA A CA 1
ATOM 828 C C . ALA A 1 105 ? 12.304 -0.850 -14.472 1.00 83.12 105 ALA A C 1
ATOM 830 O O . ALA A 1 105 ? 11.367 -0.561 -13.729 1.00 83.12 105 ALA A O 1
ATOM 831 N N . LEU A 1 106 ? 12.117 -1.080 -15.776 1.00 80.56 106 LEU A N 1
ATOM 832 C CA . LEU A 1 106 ? 10.789 -1.133 -16.400 1.00 80.56 106 LEU A CA 1
ATOM 833 C C . LEU A 1 106 ? 9.979 -2.322 -15.875 1.00 80.56 106 LEU A C 1
ATOM 835 O O . LEU A 1 106 ? 8.808 -2.160 -15.529 1.00 80.56 106 LEU A O 1
ATOM 839 N N . THR A 1 107 ? 10.627 -3.478 -15.717 1.00 81.31 107 THR A N 1
ATOM 840 C CA . THR A 1 107 ? 10.011 -4.672 -15.128 1.00 81.31 107 THR A CA 1
ATOM 841 C C . THR A 1 107 ? 9.590 -4.420 -13.678 1.00 81.31 107 THR A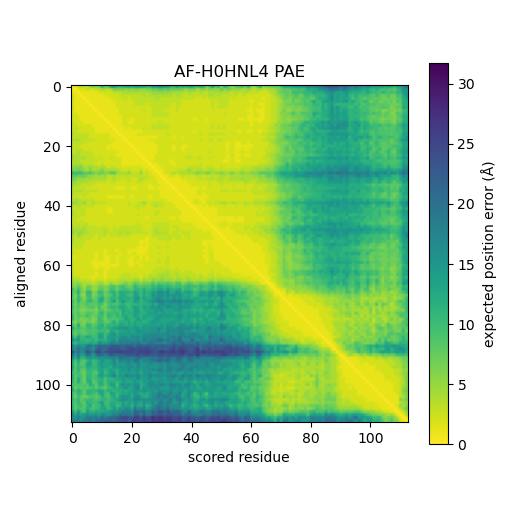 C 1
ATOM 843 O O . THR A 1 107 ? 8.455 -4.719 -13.312 1.00 81.31 107 THR A O 1
ATOM 846 N N . GLU A 1 108 ? 10.450 -3.796 -12.863 1.00 76.62 108 GLU A N 1
ATOM 847 C CA . GLU A 1 108 ? 10.105 -3.374 -11.495 1.00 76.62 108 GLU A CA 1
ATOM 848 C C . GLU A 1 108 ? 8.940 -2.373 -11.460 1.00 76.62 108 GLU A C 1
ATOM 850 O O . GLU A 1 108 ? 8.123 -2.398 -10.539 1.00 76.62 108 GLU A O 1
ATOM 855 N N . ALA A 1 109 ? 8.828 -1.509 -12.473 1.00 72.88 109 ALA A N 1
ATOM 856 C CA . ALA A 1 109 ? 7.720 -0.569 -12.621 1.00 72.88 109 ALA A CA 1
ATOM 857 C C . ALA A 1 109 ? 6.414 -1.199 -13.125 1.00 72.88 109 ALA A C 1
ATOM 859 O O . ALA A 1 109 ? 5.400 -0.501 -13.194 1.00 72.88 109 ALA A O 1
ATOM 860 N N . GLY A 1 110 ? 6.418 -2.487 -13.483 1.00 70.56 110 GLY A N 1
ATOM 861 C CA . GLY A 1 110 ? 5.272 -3.155 -14.098 1.00 70.56 110 GLY A CA 1
ATOM 862 C C . GLY A 1 110 ? 4.990 -2.690 -15.530 1.00 70.56 110 GLY A C 1
ATOM 863 O O . GLY A 1 110 ? 3.883 -2.893 -16.027 1.00 70.56 110 GLY A O 1
ATOM 864 N N . ALA A 1 111 ? 5.963 -2.057 -16.189 1.00 64.94 111 ALA A N 1
ATOM 865 C CA . ALA A 1 111 ? 5.905 -1.728 -17.605 1.00 64.94 111 ALA A CA 1
ATOM 866 C C . ALA A 1 111 ? 6.552 -2.865 -18.409 1.00 64.94 111 ALA A C 1
ATOM 868 O O . ALA A 1 111 ? 7.712 -3.207 -18.189 1.00 64.94 111 ALA A O 1
ATOM 869 N N . THR A 1 112 ? 5.810 -3.461 -19.343 1.00 52.50 112 THR A N 1
ATOM 870 C CA . THR A 1 112 ? 6.399 -4.371 -20.337 1.00 52.50 112 THR A CA 1
ATOM 871 C C . THR A 1 112 ? 7.270 -3.560 -21.306 1.00 52.50 112 THR A C 1
ATOM 873 O O . THR A 1 112 ? 6.774 -2.538 -21.791 1.00 52.50 112 THR A O 1
ATOM 876 N N . PRO A 1 113 ? 8.531 -3.964 -21.557 1.00 49.69 113 PRO A N 1
ATOM 877 C CA . PRO A 1 113 ? 9.416 -3.286 -22.504 1.00 49.69 113 PRO A CA 1
ATOM 878 C C . PRO A 1 113 ? 8.916 -3.364 -23.951 1.00 49.69 113 PRO A C 1
ATOM 880 O O . PRO A 1 113 ? 8.212 -4.344 -24.294 1.00 49.69 113 PRO A O 1
#

Sequence (113 aa):
MTPHRFHNGLRILLNLDRIELVDAGVLRRGDHAAWETFCGDPYRFFIRVDDAKREALWKLIEARQPPAVNLITPLQAAYHALRSYQYGNGSPDLAIATADACAAALTEAGATP

pLDDT: mean 88.7, std 8.99, range [49.69, 97.19]

Secondary structure (DSSP, 8-state):
--HHHHHHHHHHHHT--HHHHHHTTSS-TT-HHHHHHHHH-HHHHHHHS-HHHHHHHHHHHHHTSPPPP--HHHHHHHHHHHHHHHTT---HHHHHHHHHHHHHHHHHTT---